Protein AF-A0A9P0K3F1-F1 (afdb_monomer)

Organism: Acanthoscelides obtectus (NCBI:txid200917)

Solvent-accessible surface area (backbone atoms only — not comparable to full-atom values): 5911 Å² total; per-residue (Å²): 108,70,67,45,56,49,47,79,73,43,94,58,80,66,64,63,52,22,71,78,71,74,44,57,60,71,57,44,51,54,49,38,52,55,53,49,52,59,53,58,76,42,36,84,79,74,61,81,75,70,81,49,74,65,46,41,50,53,31,20,50,57,36,25,74,74,66,74,44,81,90,35,65,78,85,82,91,77,82,86,76,87,79,76,75,72,84,85,63,73,87,128

Mean predicted aligned error: 7.55 Å

pLDDT: mean 87.36, std 10.43, range [57.03, 97.56]

Foldseek 3Di:
DQLQVCCVVDLPNQPCSCVVVVHDSVVSVVVNVVVVVVVVVCCVVVPDDQDDPVSQVVLQVVCCVVPVDHSDNDDDDDDDDDDDDDPPDDDD

Secondary structure (DSSP, 8-state):
-HHHHHHHT-SSTTTTHHHHHT--HHHHHHHHHHHHHHHHTTHHHH-----SHHHHHHHHHHHHHHH--TT-------PPP--PPPSSS---

Sequence (92 aa):
MRVFLRYVGDPGFQIGIGDGIGVHQSTVSRTVTNVITRIVQKSNIWIRFPTSCEDLHNAKNKWQEKFNFPSTIGAIDCTDIPIMKPFIHADE

Radius of gyration: 19.81 Å; Cα contacts (8 Å, |Δi|>4): 48; chains: 1; bounding box: 54×28×45 Å

Structure (mmCIF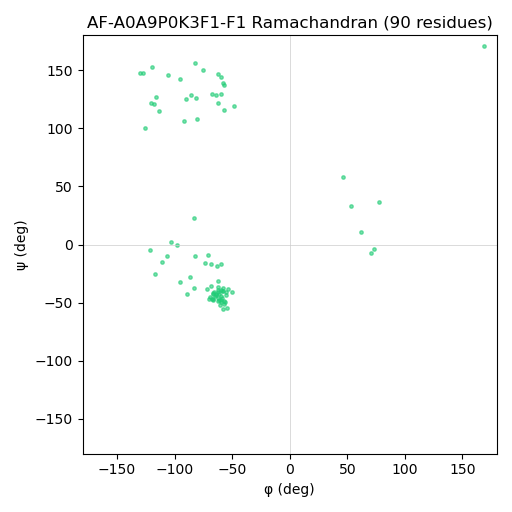, N/CA/C/O backbone):
data_AF-A0A9P0K3F1-F1
#
_entry.id   AF-A0A9P0K3F1-F1
#
loop_
_atom_site.group_PDB
_atom_site.id
_atom_site.type_symbol
_atom_site.label_atom_id
_atom_site.label_alt_id
_atom_site.label_comp_id
_atom_site.label_asym_id
_atom_site.label_entity_id
_atom_site.label_seq_id
_atom_site.pdbx_PDB_ins_code
_atom_site.Cartn_x
_atom_site.Cartn_y
_atom_site.Cartn_z
_atom_site.occupancy
_atom_site.B_iso_or_equiv
_atom_site.auth_seq_id
_atom_site.auth_comp_id
_atom_site.auth_asym_id
_atom_site.auth_atom_id
_atom_site.pdbx_PDB_model_num
ATOM 1 N N . MET A 1 1 ? 0.639 -7.392 -17.392 1.00 71.81 1 MET A N 1
ATOM 2 C CA . MET A 1 1 ? 0.374 -7.900 -16.023 1.00 71.81 1 MET A CA 1
ATOM 3 C C . MET A 1 1 ? 1.578 -8.574 -15.375 1.00 71.81 1 MET A C 1
ATOM 5 O O . MET A 1 1 ? 1.892 -8.200 -14.256 1.00 71.81 1 MET A O 1
ATOM 9 N N . ARG A 1 2 ? 2.272 -9.510 -16.045 1.00 87.62 2 ARG A N 1
ATOM 10 C CA . ARG A 1 2 ? 3.403 -10.271 -15.466 1.00 87.62 2 ARG A CA 1
ATOM 11 C C . ARG A 1 2 ? 4.481 -9.406 -14.790 1.00 87.62 2 ARG A C 1
ATOM 13 O O . ARG A 1 2 ? 4.913 -9.742 -13.699 1.00 87.62 2 ARG A O 1
ATOM 20 N N . VAL A 1 3 ? 4.837 -8.270 -15.395 1.00 90.81 3 VAL A N 1
ATOM 21 C CA . VAL A 1 3 ? 5.776 -7.279 -14.831 1.00 90.81 3 VAL A CA 1
ATOM 22 C C . VAL A 1 3 ? 5.327 -6.762 -13.462 1.00 90.81 3 VAL A C 1
ATOM 24 O O . VAL A 1 3 ? 6.094 -6.803 -12.509 1.00 90.81 3 VAL A O 1
ATOM 27 N N . PHE A 1 4 ? 4.074 -6.314 -13.349 1.00 91.38 4 PHE A N 1
ATOM 28 C CA . PHE A 1 4 ? 3.535 -5.782 -12.097 1.00 91.38 4 PHE A CA 1
ATOM 29 C C . PHE A 1 4 ? 3.419 -6.864 -11.018 1.00 91.38 4 PHE A C 1
ATOM 31 O O . PHE A 1 4 ? 3.808 -6.631 -9.882 1.00 91.38 4 PHE A O 1
ATOM 38 N N . LEU A 1 5 ? 2.943 -8.060 -11.384 1.00 91.06 5 LEU A N 1
ATOM 39 C CA . LEU A 1 5 ? 2.837 -9.183 -10.447 1.00 91.06 5 LEU A CA 1
ATOM 40 C C . LEU A 1 5 ? 4.205 -9.621 -9.915 1.00 91.06 5 LEU A C 1
ATOM 42 O O . LEU A 1 5 ? 4.326 -9.928 -8.736 1.00 91.06 5 LEU A O 1
ATOM 46 N N . ARG A 1 6 ? 5.239 -9.620 -10.767 1.00 88.88 6 ARG A N 1
ATOM 47 C CA . ARG A 1 6 ? 6.603 -9.899 -10.316 1.00 88.88 6 ARG A CA 1
ATOM 48 C C . ARG A 1 6 ? 7.107 -8.810 -9.375 1.00 88.88 6 ARG A C 1
ATOM 50 O O . ARG A 1 6 ? 7.698 -9.150 -8.369 1.00 88.88 6 ARG A O 1
ATOM 57 N N . TYR A 1 7 ? 6.826 -7.541 -9.671 1.00 87.62 7 TYR A N 1
ATOM 58 C CA . TYR A 1 7 ? 7.219 -6.418 -8.818 1.00 87.62 7 TYR A CA 1
ATOM 59 C C . TYR A 1 7 ? 6.630 -6.498 -7.410 1.00 87.62 7 TYR A C 1
ATOM 61 O O . TYR A 1 7 ? 7.369 -6.364 -6.447 1.00 87.62 7 TYR A O 1
ATOM 69 N N . VAL A 1 8 ? 5.328 -6.758 -7.271 1.00 86.50 8 VAL A N 1
ATOM 70 C CA . VAL A 1 8 ? 4.695 -6.821 -5.939 1.00 86.50 8 VAL A CA 1
ATOM 71 C C . VAL A 1 8 ? 5.048 -8.085 -5.150 1.00 86.50 8 VAL A C 1
ATOM 73 O O . VAL A 1 8 ? 4.813 -8.129 -3.949 1.00 86.50 8 VAL A O 1
ATOM 76 N N . GLY A 1 9 ? 5.577 -9.116 -5.813 1.00 85.00 9 GLY A N 1
ATOM 77 C CA . GLY A 1 9 ? 6.027 -10.355 -5.177 1.00 85.00 9 GLY A CA 1
ATOM 78 C C . GLY A 1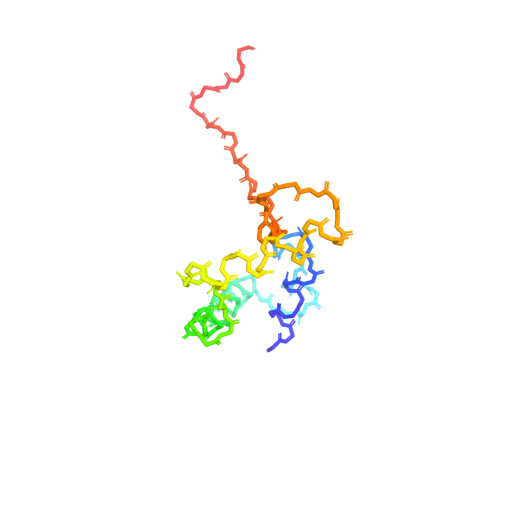 9 ? 7.534 -10.420 -4.918 1.00 85.00 9 GLY A C 1
ATOM 79 O O . GLY A 1 9 ? 7.999 -11.443 -4.421 1.00 85.00 9 GLY A O 1
ATOM 80 N N . ASP A 1 10 ? 8.297 -9.388 -5.288 1.00 77.44 10 ASP A N 1
ATOM 81 C CA . ASP A 1 10 ? 9.758 -9.364 -5.191 1.00 77.44 10 ASP A CA 1
ATOM 82 C C . ASP A 1 10 ? 10.212 -8.246 -4.230 1.00 77.44 10 ASP A C 1
ATOM 84 O O . ASP A 1 10 ? 9.913 -7.075 -4.479 1.00 77.44 10 ASP A O 1
ATOM 88 N N . PRO A 1 11 ? 10.938 -8.563 -3.140 1.00 67.00 11 PRO A N 1
ATOM 89 C CA . PRO A 1 11 ? 11.439 -7.560 -2.197 1.00 67.00 11 PRO A CA 1
ATOM 90 C C . PRO A 1 11 ? 12.585 -6.704 -2.772 1.00 67.00 11 PRO A C 1
ATOM 92 O O . PRO A 1 11 ? 12.993 -5.728 -2.152 1.00 67.00 11 PRO A O 1
ATOM 95 N N . GLY A 1 12 ? 13.122 -7.046 -3.949 1.00 65.25 12 GLY A N 1
ATOM 96 C CA . GLY A 1 12 ? 14.307 -6.439 -4.555 1.00 65.25 12 GLY A CA 1
ATOM 97 C C . GLY A 1 12 ? 14.087 -5.141 -5.341 1.00 65.25 12 GLY A C 1
ATOM 98 O O . GLY A 1 12 ? 14.895 -4.842 -6.213 1.00 65.25 12 GLY A O 1
ATOM 99 N N . PHE A 1 13 ? 13.020 -4.368 -5.101 1.00 66.94 13 PHE A N 1
ATOM 100 C CA . PHE A 1 13 ? 12.836 -3.012 -5.665 1.00 66.94 13 PHE A CA 1
ATOM 101 C C . PHE A 1 13 ? 13.140 -2.876 -7.181 1.00 66.94 13 PHE A C 1
ATOM 103 O O . PHE A 1 13 ? 13.960 -2.066 -7.605 1.00 66.94 13 PHE A O 1
ATOM 110 N N . GLN A 1 14 ? 12.449 -3.651 -8.024 1.00 71.56 14 GLN A N 1
ATOM 111 C CA . GLN A 1 14 ? 12.617 -3.718 -9.496 1.00 71.56 14 GLN A CA 1
ATOM 112 C C . GLN A 1 14 ? 13.905 -4.379 -10.022 1.00 71.56 14 GLN A C 1
ATOM 114 O O . GLN A 1 14 ? 13.995 -4.606 -11.235 1.00 71.56 14 GLN A O 1
ATOM 119 N N . ILE A 1 15 ? 14.869 -4.725 -9.166 1.00 74.81 15 ILE A N 1
ATOM 120 C CA . ILE A 1 15 ? 16.137 -5.340 -9.583 1.00 74.81 15 ILE A CA 1
ATOM 121 C C . ILE A 1 15 ? 15.864 -6.712 -10.217 1.00 74.81 15 ILE A C 1
ATOM 123 O O . ILE A 1 15 ? 15.136 -7.534 -9.671 1.00 74.81 15 ILE A O 1
ATOM 127 N N . GLY A 1 16 ? 16.409 -6.952 -11.413 1.00 77.81 16 GLY A N 1
ATOM 128 C CA . GLY A 1 16 ? 16.300 -8.237 -12.119 1.00 77.81 16 GLY A CA 1
ATOM 129 C C . GLY A 1 16 ? 14.925 -8.561 -12.723 1.00 77.81 16 GLY A C 1
ATOM 130 O O . GLY A 1 16 ? 14.790 -9.560 -13.429 1.00 77.81 16 GLY A O 1
ATOM 131 N N . ILE A 1 17 ? 13.898 -7.722 -12.523 1.00 83.50 17 ILE A N 1
ATOM 132 C CA . ILE A 1 17 ? 12.566 -7.943 -13.124 1.00 83.50 17 ILE A CA 1
ATOM 133 C C . ILE A 1 17 ? 12.623 -7.811 -14.646 1.00 83.50 17 ILE A C 1
ATOM 135 O O . ILE A 1 17 ? 11.993 -8.592 -15.361 1.00 83.50 17 ILE A O 1
ATOM 139 N N . GLY A 1 18 ? 13.362 -6.810 -15.134 1.00 81.38 18 GLY A N 1
ATOM 140 C CA . GLY A 1 18 ? 13.559 -6.592 -16.565 1.00 81.38 18 GLY A CA 1
ATOM 141 C C . GLY A 1 18 ? 14.216 -7.800 -17.221 1.00 81.38 18 GLY A C 1
ATOM 142 O O . GLY A 1 18 ? 13.668 -8.351 -18.175 1.00 81.38 18 GLY A O 1
ATOM 143 N N . ASP A 1 19 ? 15.306 -8.279 -16.627 1.00 83.00 19 ASP A N 1
ATOM 144 C CA . ASP A 1 19 ? 16.076 -9.420 -17.125 1.00 83.00 19 ASP A CA 1
ATOM 145 C C . ASP A 1 19 ? 15.267 -10.722 -17.077 1.00 83.00 19 ASP A C 1
ATOM 147 O O . ASP A 1 19 ? 15.205 -11.454 -18.062 1.00 83.00 19 ASP A O 1
ATOM 151 N N . GLY A 1 20 ? 14.549 -10.980 -15.977 1.00 83.56 20 GLY A N 1
ATOM 152 C CA . GLY A 1 20 ? 13.729 -12.187 -15.818 1.00 83.56 20 GLY A CA 1
ATOM 153 C C . GLY A 1 20 ? 12.495 -12.254 -16.728 1.00 83.56 20 GLY A C 1
ATOM 154 O O . GLY A 1 20 ? 11.905 -13.324 -16.896 1.00 83.56 20 GLY A O 1
ATOM 155 N N . ILE A 1 21 ? 12.074 -11.125 -17.305 1.00 86.38 21 ILE A N 1
ATOM 156 C CA . ILE A 1 21 ? 10.914 -11.035 -18.209 1.00 86.38 21 ILE A CA 1
ATOM 157 C C . ILE A 1 21 ? 11.344 -10.736 -19.657 1.00 86.38 21 ILE A C 1
ATOM 159 O O . ILE A 1 21 ? 10.547 -10.937 -20.573 1.00 86.38 21 ILE A O 1
ATOM 163 N N . GLY A 1 22 ? 12.588 -10.309 -19.882 1.00 89.44 22 GLY A N 1
ATOM 164 C CA . GLY A 1 22 ? 13.106 -9.925 -21.196 1.00 89.44 22 GLY A CA 1
ATOM 165 C C . GLY A 1 22 ? 12.644 -8.538 -21.650 1.00 89.44 22 GLY A C 1
ATOM 166 O O . GLY A 1 22 ? 12.347 -8.337 -22.825 1.00 89.44 22 GLY A O 1
ATOM 167 N N . VAL A 1 23 ? 12.530 -7.578 -20.727 1.00 91.12 23 VAL A N 1
ATOM 168 C CA . VAL A 1 23 ? 12.129 -6.194 -21.028 1.00 91.12 23 VAL A CA 1
ATOM 169 C C . VAL A 1 23 ? 13.090 -5.185 -20.416 1.00 91.12 23 VAL A C 1
ATOM 171 O O . VAL A 1 23 ? 13.613 -5.377 -19.324 1.00 91.12 23 VAL A O 1
ATOM 174 N N . HIS A 1 24 ? 13.274 -4.052 -21.093 1.00 91.88 24 HIS A N 1
ATOM 175 C CA . HIS A 1 24 ? 14.095 -2.968 -20.564 1.00 91.88 24 HIS A CA 1
ATOM 176 C C . HIS A 1 24 ? 13.516 -2.404 -19.253 1.00 91.88 24 HIS A C 1
ATOM 178 O O . HIS A 1 24 ? 12.293 -2.306 -19.094 1.00 91.88 24 HIS A O 1
ATOM 184 N N . GLN A 1 25 ? 14.387 -1.955 -18.345 1.00 89.12 25 GLN A N 1
ATOM 185 C CA . GLN A 1 25 ? 14.004 -1.398 -17.042 1.00 89.12 25 GLN A CA 1
ATOM 186 C C . GLN A 1 25 ? 12.982 -0.254 -17.169 1.00 89.12 25 GLN A C 1
ATOM 188 O O . GLN A 1 25 ? 12.012 -0.198 -16.415 1.00 89.12 25 GLN A O 1
ATOM 193 N N . SER A 1 26 ? 13.106 0.601 -18.188 1.00 92.56 26 SER A N 1
ATOM 194 C CA . SER A 1 26 ? 12.136 1.683 -18.426 1.00 92.56 26 SER A CA 1
ATOM 195 C C . SER A 1 26 ? 10.719 1.168 -18.720 1.00 92.56 26 SER A C 1
ATOM 197 O O . SER A 1 26 ? 9.727 1.806 -18.368 1.00 92.56 26 SER A O 1
ATOM 199 N N . THR A 1 27 ? 10.584 -0.003 -19.345 1.00 92.69 27 THR A N 1
ATOM 200 C CA . THR A 1 27 ? 9.287 -0.662 -19.550 1.00 92.69 27 THR A CA 1
ATOM 201 C C . THR A 1 27 ? 8.741 -1.225 -18.245 1.00 92.69 27 THR A C 1
ATOM 203 O O . THR A 1 27 ? 7.538 -1.095 -18.006 1.00 92.69 27 THR A O 1
ATOM 206 N N . VAL A 1 28 ? 9.601 -1.776 -17.380 1.00 91.19 28 VAL A N 1
ATOM 207 C CA . VAL A 1 28 ? 9.216 -2.198 -16.023 1.00 91.19 28 VAL A CA 1
ATOM 208 C C . VAL A 1 28 ? 8.647 -1.018 -15.247 1.00 91.19 28 VAL A C 1
ATOM 210 O O . VAL A 1 28 ? 7.486 -1.069 -14.842 1.00 91.19 28 VAL A O 1
ATOM 213 N N . SER A 1 29 ? 9.414 0.069 -15.146 1.00 91.12 29 SER A N 1
ATOM 214 C CA . SER A 1 29 ? 9.037 1.280 -14.415 1.00 91.12 29 SER A CA 1
ATOM 215 C C . SER A 1 29 ? 7.689 1.840 -14.886 1.00 91.12 29 SER A C 1
ATOM 217 O O . SER A 1 29 ? 6.740 1.917 -14.105 1.00 91.12 29 SER A O 1
ATOM 219 N N . ARG A 1 30 ? 7.531 2.096 -16.194 1.00 94.69 30 ARG A N 1
ATOM 220 C CA . ARG A 1 30 ? 6.268 2.614 -16.759 1.00 94.69 30 ARG A CA 1
ATOM 221 C C . ARG A 1 30 ? 5.082 1.688 -16.504 1.00 94.69 30 ARG A C 1
ATOM 223 O O . ARG A 1 30 ? 3.984 2.164 -16.221 1.00 94.69 30 ARG A O 1
ATOM 230 N N . THR A 1 31 ? 5.288 0.374 -16.609 1.00 94.31 31 THR A N 1
ATOM 231 C CA . THR A 1 31 ? 4.221 -0.609 -16.377 1.00 94.31 31 THR A CA 1
ATOM 232 C C . THR A 1 31 ? 3.792 -0.614 -14.915 1.00 94.31 31 THR A C 1
ATOM 234 O O . THR A 1 31 ? 2.595 -0.585 -14.639 1.00 94.31 31 THR A O 1
ATOM 237 N N . VAL A 1 32 ? 4.752 -0.633 -13.986 1.00 92.44 32 VAL A N 1
ATOM 238 C CA . VAL A 1 32 ? 4.481 -0.609 -12.544 1.00 92.44 32 VAL A CA 1
ATOM 239 C C . VAL A 1 32 ? 3.729 0.665 -12.174 1.00 92.44 32 VAL A C 1
ATOM 241 O O . VAL A 1 32 ? 2.640 0.569 -11.612 1.00 92.44 32 VAL A O 1
ATOM 244 N N . THR A 1 33 ? 4.229 1.838 -12.572 1.00 94.00 33 THR A N 1
ATOM 245 C CA . THR A 1 33 ? 3.566 3.121 -12.301 1.00 94.00 33 THR A CA 1
ATOM 246 C C . THR A 1 33 ? 2.137 3.136 -12.835 1.00 94.00 33 THR A C 1
ATOM 248 O O . THR A 1 33 ? 1.210 3.438 -12.092 1.00 94.00 33 THR A O 1
ATOM 251 N N . ASN A 1 34 ? 1.929 2.746 -14.097 1.00 96.94 34 ASN A N 1
ATOM 252 C CA . ASN A 1 34 ? 0.605 2.762 -14.719 1.00 96.94 34 ASN A CA 1
ATOM 253 C C . ASN A 1 34 ? -0.408 1.880 -13.967 1.00 96.94 34 ASN A C 1
ATOM 255 O O . ASN A 1 34 ? -1.541 2.305 -13.724 1.00 96.94 34 ASN A O 1
ATOM 259 N N . VAL A 1 35 ? -0.001 0.667 -13.578 1.00 95.38 35 VAL A N 1
ATOM 260 C CA . VAL A 1 35 ? -0.876 -0.261 -12.851 1.00 95.38 35 VAL A CA 1
ATOM 261 C C . VAL A 1 35 ? -1.156 0.241 -11.433 1.00 95.38 35 VAL A C 1
ATOM 263 O O . VAL A 1 35 ? -2.321 0.265 -11.037 1.00 95.38 35 VAL A O 1
ATOM 266 N N . ILE A 1 36 ? -0.137 0.708 -10.700 1.00 93.31 36 ILE A N 1
ATOM 267 C CA . ILE A 1 36 ? -0.312 1.283 -9.355 1.00 93.31 36 ILE A CA 1
ATOM 268 C C . ILE A 1 36 ? -1.291 2.453 -9.398 1.00 93.31 36 ILE A C 1
ATOM 270 O O . ILE 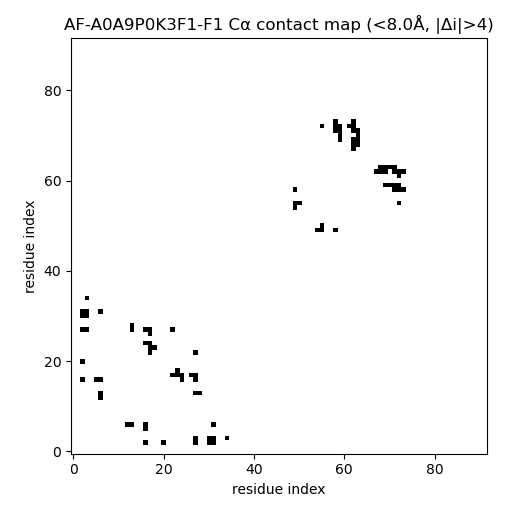A 1 36 ? -2.240 2.472 -8.620 1.00 93.31 36 ILE A O 1
ATOM 274 N N . THR A 1 37 ? -1.126 3.394 -10.333 1.00 96.75 37 THR A N 1
ATOM 275 C CA . THR A 1 37 ? -2.026 4.550 -10.458 1.00 96.75 37 THR A CA 1
ATOM 276 C C . THR A 1 37 ? -3.484 4.117 -10.608 1.00 96.75 37 THR A C 1
ATOM 278 O O . THR A 1 37 ? -4.361 4.666 -9.946 1.00 96.75 37 THR A O 1
ATOM 281 N N . ARG A 1 38 ? -3.758 3.097 -11.428 1.00 96.12 38 ARG A N 1
ATOM 282 C CA . ARG A 1 38 ? -5.121 2.580 -11.639 1.00 96.12 38 ARG A CA 1
ATOM 283 C C . ARG A 1 38 ? -5.692 1.886 -10.405 1.00 96.12 38 ARG A C 1
ATOM 285 O O . ARG A 1 38 ? -6.885 2.009 -10.147 1.00 96.12 38 ARG A O 1
ATOM 292 N N . ILE A 1 39 ? -4.859 1.181 -9.639 1.00 94.69 39 ILE A N 1
ATOM 293 C CA . ILE A 1 39 ? -5.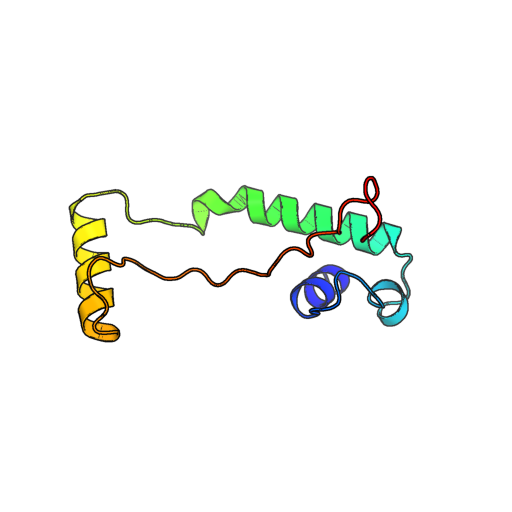259 0.565 -8.365 1.00 94.69 39 ILE A CA 1
ATOM 294 C C . ILE A 1 39 ? -5.575 1.653 -7.332 1.00 94.69 39 ILE A C 1
ATOM 296 O O . ILE A 1 39 ? -6.631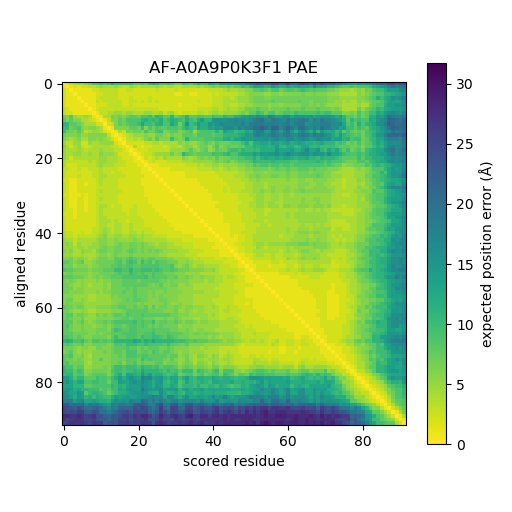 1.619 -6.706 1.00 94.69 39 ILE A O 1
ATOM 300 N N . VAL A 1 40 ? -4.710 2.662 -7.200 1.00 94.81 40 VAL A N 1
ATOM 301 C CA . VAL A 1 40 ? -4.891 3.778 -6.257 1.00 94.81 40 VAL A CA 1
ATOM 302 C C . VAL A 1 40 ? -6.152 4.582 -6.571 1.00 94.81 40 VAL A C 1
ATOM 304 O O . VAL A 1 40 ? -6.873 4.962 -5.654 1.00 94.81 40 VAL A O 1
ATOM 307 N N . GLN A 1 41 ? -6.499 4.770 -7.846 1.00 96.94 41 GLN A N 1
ATOM 308 C CA . GLN A 1 41 ? -7.764 5.404 -8.251 1.00 96.94 41 GLN A CA 1
ATOM 309 C C . GLN A 1 41 ? -9.021 4.664 -7.762 1.00 96.94 41 GLN A C 1
ATOM 311 O O . GLN A 1 41 ? -10.108 5.234 -7.778 1.00 96.94 41 GLN A O 1
ATOM 316 N N . LYS A 1 42 ? -8.900 3.399 -7.349 1.00 96.19 42 LYS A N 1
ATOM 317 C CA . LYS A 1 42 ? -9.986 2.590 -6.776 1.00 96.19 42 LYS A CA 1
ATOM 318 C C . LYS A 1 42 ? -9.887 2.460 -5.252 1.00 96.19 42 LYS A C 1
ATOM 320 O O . LYS A 1 42 ? -10.722 1.790 -4.646 1.00 96.19 42 LYS A O 1
ATOM 325 N N . SER A 1 43 ? -8.897 3.099 -4.624 1.00 93.88 43 SER A N 1
ATOM 326 C CA . SER A 1 43 ? -8.651 3.018 -3.179 1.00 93.88 43 SER A CA 1
ATOM 327 C C . SER A 1 43 ? -9.875 3.395 -2.351 1.00 93.88 43 SER A C 1
ATOM 329 O O . SER A 1 43 ? -10.200 2.684 -1.415 1.00 93.88 43 SER A O 1
ATOM 331 N N . ASN A 1 44 ? -10.622 4.425 -2.739 1.00 90.94 44 ASN A N 1
ATOM 332 C CA . ASN A 1 44 ? -11.840 4.853 -2.047 1.00 90.94 44 ASN A CA 1
ATOM 333 C C . ASN A 1 44 ? -12.967 3.800 -2.044 1.00 90.94 44 ASN A C 1
ATOM 335 O O . ASN A 1 44 ? -13.906 3.906 -1.261 1.00 90.94 44 ASN A O 1
ATOM 339 N N . ILE A 1 45 ? -12.905 2.806 -2.933 1.00 93.44 45 ILE A N 1
ATOM 340 C CA . ILE A 1 45 ? -13.883 1.715 -3.008 1.00 93.44 45 ILE A CA 1
ATOM 341 C C . ILE A 1 45 ? -13.458 0.556 -2.098 1.00 93.44 45 ILE A C 1
ATOM 343 O O . ILE A 1 45 ? -14.302 -0.031 -1.415 1.00 93.44 45 ILE A O 1
ATOM 347 N N . TRP A 1 46 ? -12.164 0.223 -2.106 1.00 91.81 46 TRP A N 1
ATOM 348 C CA . TRP A 1 46 ? -11.616 -0.966 -1.443 1.00 91.81 46 TRP A CA 1
ATOM 349 C C . TRP A 1 46 ? -11.067 -0.703 -0.039 1.00 91.81 46 TRP A C 1
ATOM 351 O O . TRP A 1 46 ? -11.158 -1.574 0.821 1.00 91.81 46 TRP A O 1
ATOM 361 N N . ILE A 1 47 ? -10.523 0.485 0.208 1.00 90.88 47 ILE A N 1
ATOM 362 C CA . ILE A 1 47 ? -9.999 0.904 1.506 1.00 90.88 47 ILE A CA 1
ATOM 363 C C . ILE A 1 47 ? -11.130 1.602 2.253 1.00 90.88 47 ILE A C 1
ATOM 365 O O . ILE A 1 47 ? -11.506 2.730 1.936 1.00 90.88 47 ILE A O 1
ATOM 369 N N . ARG A 1 48 ? -11.684 0.914 3.252 1.00 89.25 48 ARG A N 1
ATOM 370 C CA . ARG A 1 48 ? -12.707 1.456 4.148 1.0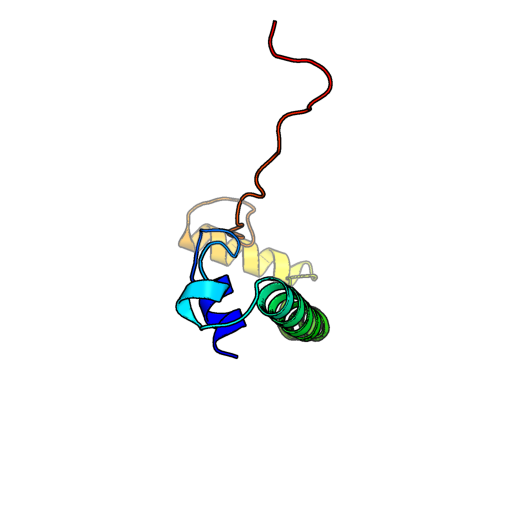0 89.25 48 ARG A CA 1
ATOM 371 C C . ARG A 1 48 ? -12.152 1.512 5.557 1.00 89.25 48 ARG A C 1
ATOM 373 O O . ARG A 1 48 ? -11.679 0.503 6.072 1.00 89.25 48 ARG A O 1
ATOM 380 N N . PHE A 1 49 ? -12.239 2.684 6.166 1.00 90.62 49 PHE A N 1
ATOM 381 C CA . PHE A 1 49 ? -11.908 2.882 7.569 1.00 90.62 49 PHE A CA 1
ATOM 382 C C . PHE A 1 49 ? -13.191 3.053 8.387 1.00 90.62 49 PHE A C 1
ATOM 384 O O . PHE A 1 49 ? -14.150 3.631 7.871 1.00 90.62 49 PHE A O 1
ATOM 391 N N . PRO A 1 50 ? -13.230 2.579 9.644 1.00 93.88 50 PRO A N 1
ATOM 392 C CA . PRO A 1 50 ? -14.293 2.954 10.567 1.00 93.88 50 PRO A CA 1
ATOM 393 C C . PRO A 1 50 ? -14.231 4.468 10.808 1.00 93.88 50 PRO A C 1
ATOM 395 O O . PRO A 1 50 ? -13.198 4.988 11.229 1.00 93.88 50 PRO A O 1
ATOM 398 N N . THR A 1 51 ? -15.318 5.180 10.512 1.00 93.00 51 THR A N 1
ATOM 399 C CA . THR A 1 51 ? -15.382 6.648 10.639 1.00 93.00 51 THR A CA 1
ATOM 400 C C . THR A 1 51 ? -16.402 7.118 11.667 1.00 93.00 51 THR A C 1
ATOM 402 O O . THR A 1 51 ? -16.230 8.199 12.228 1.00 93.00 51 THR A O 1
ATOM 405 N N . SER A 1 52 ? -17.444 6.331 11.949 1.00 97.12 52 SER A N 1
ATOM 406 C CA . SER A 1 52 ? -18.405 6.646 13.006 1.00 97.12 52 SER A CA 1
ATOM 407 C C . SER A 1 52 ? -17.883 6.218 14.382 1.00 97.12 52 SER A C 1
ATOM 409 O O . SER A 1 52 ? -17.061 5.305 14.501 1.00 97.12 52 SER A O 1
ATOM 411 N N . CYS A 1 53 ? -18.378 6.855 15.447 1.00 97.06 53 CYS A N 1
ATOM 412 C CA . CYS A 1 53 ? -18.048 6.458 16.819 1.00 97.06 53 CYS A CA 1
ATOM 413 C C . CYS A 1 53 ? -18.425 4.995 17.099 1.00 97.06 53 CYS A C 1
ATOM 415 O O . CYS A 1 53 ? -17.686 4.295 17.788 1.00 97.06 53 CYS A O 1
ATOM 417 N N . GLU A 1 54 ? -19.548 4.538 16.541 1.00 97.56 54 GLU A N 1
ATOM 418 C CA . GLU A 1 54 ? -20.016 3.158 16.661 1.00 97.56 54 GLU A CA 1
ATOM 419 C C . GLU A 1 54 ? -19.074 2.185 15.942 1.00 97.56 54 GLU A C 1
ATOM 421 O O . GLU A 1 54 ? -18.620 1.213 16.545 1.00 97.56 54 GLU A O 1
ATOM 426 N N . ASP A 1 55 ? -18.690 2.475 14.695 1.00 96.75 55 ASP A N 1
ATOM 427 C CA . ASP A 1 55 ? -17.760 1.631 13.936 1.00 96.75 55 ASP A CA 1
ATOM 428 C C . ASP A 1 55 ? -16.389 1.551 14.610 1.00 96.75 55 ASP A C 1
ATOM 430 O O . ASP A 1 55 ? -15.783 0.481 14.676 1.00 96.75 55 ASP A O 1
ATOM 434 N N . LEU A 1 56 ? -15.903 2.677 15.140 1.00 97.06 56 LEU A N 1
ATOM 435 C CA . LEU A 1 56 ? -14.648 2.734 15.883 1.00 97.06 56 LEU A CA 1
ATOM 436 C C . LEU A 1 56 ? -14.725 1.911 17.170 1.00 97.06 56 LEU A C 1
ATOM 438 O O . LEU A 1 56 ? -13.784 1.179 17.476 1.00 97.06 56 LEU A O 1
ATOM 442 N N . HIS A 1 57 ? -15.827 2.003 17.917 1.00 96.88 57 HIS A N 1
ATOM 443 C CA . HIS A 1 57 ? -16.034 1.203 19.123 1.00 96.88 57 HIS A CA 1
ATOM 444 C C . HIS A 1 57 ? -16.075 -0.294 18.792 1.00 96.88 57 HIS A C 1
ATOM 446 O O . HIS A 1 57 ? -15.355 -1.087 19.398 1.00 96.88 57 HIS A O 1
ATOM 452 N N . ASN A 1 58 ? -16.822 -0.666 17.753 1.00 96.62 58 ASN A N 1
ATOM 453 C CA . ASN A 1 58 ? -16.913 -2.040 17.272 1.00 96.62 58 ASN A CA 1
ATOM 454 C C . ASN A 1 58 ? -15.554 -2.586 16.809 1.00 96.62 58 ASN A C 1
ATOM 456 O O . ASN A 1 58 ? -15.213 -3.728 17.117 1.00 96.62 58 ASN A O 1
ATOM 460 N N . ALA A 1 59 ? -14.760 -1.787 16.091 1.00 96.62 59 ALA A N 1
ATOM 461 C CA . ALA A 1 59 ? -13.415 -2.172 15.670 1.00 96.62 59 ALA A CA 1
ATOM 462 C C . ALA A 1 59 ? -12.471 -2.373 16.870 1.00 96.62 59 ALA A C 1
ATOM 464 O O . ALA A 1 59 ? -11.745 -3.368 16.905 1.00 96.62 59 ALA A O 1
ATOM 465 N N . LYS A 1 60 ? -12.529 -1.486 17.877 1.00 96.75 60 LYS A N 1
ATOM 466 C CA . LYS A 1 60 ? -11.741 -1.607 19.117 1.00 96.75 60 LYS A CA 1
ATOM 467 C C . LYS A 1 60 ? -12.074 -2.870 19.896 1.00 96.75 60 LYS A C 1
ATOM 469 O O . LYS A 1 60 ? -11.161 -3.590 20.291 1.00 96.75 60 LYS A O 1
ATOM 474 N N . ASN A 1 61 ? -13.361 -3.153 20.086 1.00 96.69 61 ASN A N 1
ATOM 475 C CA . ASN A 1 61 ? -13.799 -4.330 20.835 1.00 96.69 61 ASN A CA 1
ATOM 476 C C . ASN A 1 61 ? -13.333 -5.614 20.143 1.00 96.69 61 ASN A C 1
ATOM 478 O O . ASN A 1 61 ? -12.673 -6.437 20.768 1.00 96.69 61 ASN A O 1
ATOM 482 N N . LYS A 1 62 ? -13.549 -5.727 18.824 1.00 96.38 62 LYS A N 1
ATOM 483 C CA . LYS A 1 62 ? -13.090 -6.882 18.033 1.00 96.38 62 LYS A CA 1
ATOM 484 C C . LYS A 1 62 ? -11.577 -7.094 18.117 1.00 96.38 62 LYS A C 1
ATOM 486 O O . LYS A 1 62 ? -11.116 -8.233 18.171 1.00 96.38 62 LYS A O 1
ATOM 491 N N . TRP A 1 63 ? -10.792 -6.016 18.097 1.00 97.25 63 TRP A N 1
ATOM 492 C CA . TRP A 1 63 ? -9.338 -6.112 18.206 1.00 97.25 63 TRP A CA 1
ATOM 493 C C . TRP A 1 63 ? -8.894 -6.527 19.612 1.00 97.25 63 TRP A C 1
ATOM 495 O O . TRP A 1 63 ? -8.079 -7.440 19.748 1.00 97.25 63 TRP A O 1
ATOM 505 N N . GLN A 1 64 ? -9.452 -5.899 20.651 1.00 97.31 64 GLN A N 1
ATOM 506 C CA . GLN A 1 64 ? -9.173 -6.233 22.047 1.00 97.31 64 GLN A CA 1
ATOM 507 C C . GLN A 1 64 ? -9.523 -7.692 22.349 1.00 97.31 64 GLN A C 1
ATOM 509 O O . GLN A 1 64 ? -8.715 -8.394 22.944 1.00 97.31 64 GLN A O 1
ATOM 514 N N . GLU A 1 65 ? -10.688 -8.169 21.915 1.00 97.38 65 GLU A N 1
ATOM 515 C CA . GLU A 1 65 ? -11.117 -9.558 22.113 1.00 97.38 65 GLU A CA 1
ATOM 516 C C . GLU A 1 65 ? -10.153 -10.556 21.464 1.00 97.38 65 GLU A C 1
ATOM 518 O O . GLU A 1 65 ? -9.859 -11.604 22.034 1.00 97.38 65 GLU A O 1
ATOM 523 N N . LYS A 1 66 ? -9.636 -10.229 20.275 1.00 97.50 66 LYS A N 1
ATOM 524 C CA . LYS A 1 66 ? -8.780 -11.138 19.510 1.00 97.50 66 LYS A CA 1
ATOM 525 C C . LYS A 1 66 ? -7.313 -11.114 19.942 1.00 97.50 66 LYS A C 1
ATOM 527 O O . LYS A 1 66 ? -6.656 -12.151 19.901 1.00 97.50 66 LYS A O 1
ATOM 532 N N . PHE A 1 67 ? -6.787 -9.945 20.296 1.00 97.25 67 PHE A N 1
ATOM 533 C CA . PHE A 1 67 ? -5.348 -9.731 20.492 1.00 97.25 67 PHE A CA 1
ATOM 534 C C . PHE A 1 67 ? -4.980 -9.238 21.893 1.00 97.25 67 PHE A C 1
ATOM 536 O O . PHE A 1 67 ? -3.798 -9.086 22.188 1.00 97.25 67 PHE A O 1
ATOM 543 N N . ASN A 1 68 ? -5.971 -8.970 22.747 1.00 96.50 68 ASN A N 1
ATOM 544 C CA . ASN A 1 68 ? -5.797 -8.400 24.082 1.00 96.50 68 ASN A CA 1
ATOM 545 C C . ASN A 1 68 ? -4.973 -7.096 24.086 1.00 96.50 68 ASN A C 1
ATOM 547 O O . ASN A 1 68 ? -4.228 -6.822 25.027 1.00 96.50 68 ASN A O 1
ATOM 551 N N . PHE A 1 69 ? -5.094 -6.306 23.013 1.00 94.62 69 PHE A N 1
ATOM 552 C CA . PHE A 1 69 ? -4.369 -5.053 22.828 1.00 94.62 69 PHE A CA 1
ATOM 553 C C . PHE A 1 69 ? -5.338 -3.857 22.839 1.00 94.62 69 PHE A C 1
ATOM 555 O O . PHE A 1 69 ? -6.161 -3.732 21.923 1.00 94.62 69 PHE A O 1
ATOM 562 N N . PRO A 1 70 ? -5.248 -2.961 23.838 1.00 92.50 70 PRO A N 1
ATOM 563 C CA . PRO A 1 70 ? -6.280 -1.963 24.080 1.00 92.50 70 PRO A CA 1
ATOM 564 C C . PRO A 1 70 ? -6.250 -0.815 23.081 1.00 92.50 70 PRO A C 1
ATOM 566 O O . PRO A 1 70 ? -5.202 -0.395 22.601 1.00 92.50 70 PRO A O 1
ATOM 569 N N . SER A 1 71 ? -7.435 -0.254 22.830 1.00 92.81 71 SER A N 1
ATOM 570 C CA . SER A 1 71 ? -7.641 0.973 22.046 1.00 92.81 71 SER A CA 1
ATOM 571 C C . SER A 1 71 ? -7.192 0.932 20.577 1.00 92.81 71 SER A C 1
ATOM 573 O O . SER A 1 71 ? -7.238 1.971 19.917 1.00 92.81 71 SER A O 1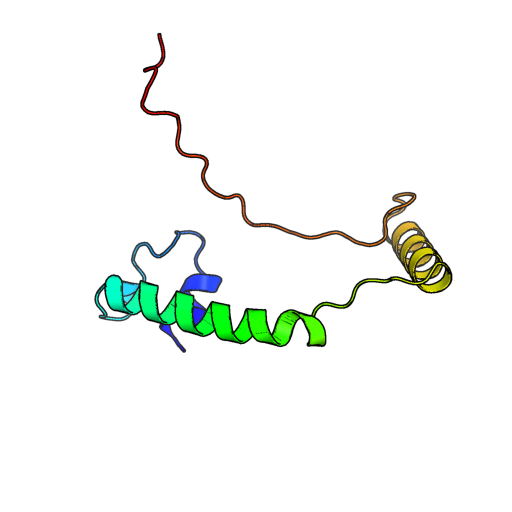
ATOM 575 N N . THR A 1 72 ? -6.852 -0.238 20.034 1.00 95.94 72 THR A N 1
ATOM 576 C CA . THR A 1 72 ? -6.474 -0.414 18.623 1.00 95.94 72 THR A CA 1
ATOM 577 C C . THR A 1 72 ? -7.658 -0.851 17.774 1.00 95.94 72 THR A C 1
ATOM 579 O O . THR A 1 72 ? -8.484 -1.634 18.217 1.00 95.94 72 THR A O 1
ATOM 582 N N . ILE A 1 73 ? -7.741 -0.348 16.542 1.00 95.56 73 ILE A N 1
ATOM 583 C CA . ILE A 1 73 ? -8.806 -0.680 15.573 1.00 95.56 73 ILE A CA 1
ATOM 584 C C . ILE A 1 73 ? -8.336 -1.601 14.439 1.00 95.56 73 ILE A C 1
ATOM 586 O O . ILE A 1 73 ? -9.149 -2.067 13.646 1.00 95.56 73 ILE A O 1
ATOM 590 N N . GLY A 1 74 ? -7.029 -1.831 14.332 1.00 93.44 74 GLY A N 1
ATOM 591 C CA . GLY A 1 74 ? -6.400 -2.550 13.231 1.00 93.44 74 GLY A CA 1
ATOM 592 C C . GLY A 1 74 ? -4.879 -2.413 13.258 1.00 93.44 74 GLY A C 1
ATOM 593 O O . GLY A 1 74 ? -4.339 -1.591 13.995 1.00 93.44 74 GLY A O 1
ATOM 594 N N . ALA A 1 75 ? -4.202 -3.180 12.407 1.00 91.62 75 ALA A N 1
ATOM 595 C CA . ALA A 1 75 ? -2.787 -3.014 12.097 1.00 91.62 75 ALA A CA 1
ATOM 596 C C . ALA A 1 75 ? -2.611 -2.920 10.578 1.00 91.62 75 ALA A C 1
ATOM 598 O O . ALA A 1 75 ? -3.376 -3.525 9.824 1.00 91.62 75 ALA A O 1
ATOM 599 N N . ILE A 1 76 ? -1.612 -2.157 10.147 1.00 88.94 76 ILE A N 1
ATOM 600 C CA . ILE A 1 76 ? -1.219 -2.028 8.745 1.00 88.94 76 ILE A CA 1
ATOM 601 C C . ILE A 1 76 ? 0.232 -2.482 8.662 1.00 88.94 76 ILE A C 1
ATOM 603 O O . ILE A 1 76 ? 1.080 -1.928 9.357 1.00 88.94 76 ILE A O 1
ATOM 607 N N . ASP A 1 77 ? 0.488 -3.496 7.843 1.00 84.00 77 ASP A N 1
ATOM 608 C CA . ASP A 1 77 ? 1.843 -3.918 7.509 1.00 84.00 77 ASP A CA 1
ATOM 609 C C . ASP A 1 77 ? 2.346 -3.079 6.328 1.00 84.00 77 ASP A C 1
ATOM 611 O O . ASP A 1 77 ? 1.648 -2.930 5.319 1.00 84.00 77 ASP A O 1
ATOM 615 N N . CYS A 1 78 ? 3.525 -2.485 6.478 1.00 78.44 78 CYS A N 1
ATOM 616 C CA . CYS A 1 78 ? 4.113 -1.564 5.513 1.00 78.44 78 CYS A CA 1
ATOM 617 C C . CYS A 1 78 ? 5.452 -2.118 5.024 1.00 78.44 78 CYS A C 1
ATOM 619 O O . CYS A 1 78 ? 6.148 -2.825 5.742 1.00 78.44 78 CYS A O 1
ATOM 621 N N . THR A 1 79 ? 5.849 -1.746 3.810 1.00 73.19 79 THR A N 1
ATOM 622 C CA . THR A 1 79 ? 7.219 -1.971 3.338 1.00 73.19 79 THR A CA 1
ATOM 623 C C . THR A 1 79 ? 8.069 -0.761 3.695 1.00 73.19 79 THR A C 1
ATOM 625 O O . THR A 1 79 ? 7.726 0.359 3.308 1.00 73.19 79 THR A O 1
ATOM 628 N N . ASP A 1 80 ? 9.177 -0.981 4.400 1.00 70.44 80 ASP A N 1
ATOM 629 C CA . ASP A 1 80 ? 10.141 0.077 4.685 1.00 70.44 80 ASP A CA 1
ATOM 630 C C . ASP A 1 80 ? 10.699 0.655 3.380 1.00 70.44 80 ASP A C 1
ATOM 632 O O . ASP A 1 80 ? 11.153 -0.068 2.488 1.00 70.44 80 ASP A O 1
ATOM 636 N N . ILE A 1 81 ? 10.662 1.981 3.259 1.00 70.75 81 ILE A N 1
ATOM 637 C CA . ILE A 1 81 ? 11.320 2.680 2.157 1.00 70.75 81 ILE A CA 1
ATOM 638 C C . ILE A 1 81 ? 12.800 2.806 2.529 1.00 70.75 81 ILE A C 1
ATOM 640 O O . ILE A 1 81 ? 13.096 3.350 3.595 1.00 70.75 81 ILE A O 1
ATOM 644 N N . PRO A 1 82 ? 13.742 2.363 1.674 1.00 69.38 82 PRO A N 1
ATOM 645 C CA . PRO A 1 82 ? 15.162 2.556 1.928 1.00 69.38 82 PRO A CA 1
ATOM 646 C C . PRO A 1 82 ? 15.468 4.047 2.104 1.00 69.38 82 PRO A C 1
ATOM 648 O O . PRO A 1 82 ? 15.313 4.839 1.171 1.00 69.38 82 PRO A O 1
ATOM 651 N N . ILE A 1 83 ? 15.906 4.442 3.299 1.00 76.81 83 ILE A N 1
ATOM 652 C CA . ILE A 1 83 ? 16.389 5.800 3.547 1.00 76.81 83 ILE A CA 1
ATOM 653 C C . ILE A 1 83 ? 17.827 5.855 3.040 1.00 76.81 83 ILE A C 1
ATOM 655 O O . ILE A 1 83 ? 18.731 5.261 3.627 1.00 76.81 83 ILE A O 1
ATOM 659 N N . MET A 1 84 ? 18.044 6.551 1.922 1.00 76.25 84 MET A N 1
ATOM 660 C CA . MET A 1 84 ? 19.401 6.817 1.452 1.00 76.25 84 MET A CA 1
ATOM 661 C C . MET A 1 84 ? 20.086 7.759 2.436 1.00 76.25 84 MET A C 1
ATOM 663 O O . MET A 1 84 ? 19.532 8.805 2.785 1.00 76.25 84 MET A O 1
ATOM 667 N N . LYS A 1 85 ? 21.295 7.397 2.875 1.00 78.19 85 LYS A N 1
ATOM 668 C CA . LYS A 1 85 ? 22.076 8.277 3.740 1.00 78.19 85 LYS A CA 1
ATOM 669 C C . LYS A 1 85 ? 22.341 9.619 3.037 1.00 78.19 85 LYS A C 1
ATOM 671 O O . LYS A 1 85 ? 22.525 9.628 1.816 1.00 78.19 85 LYS A O 1
ATOM 676 N N . PRO A 1 86 ? 22.362 10.747 3.768 1.00 80.06 86 PRO A N 1
ATOM 677 C CA . PRO A 1 86 ? 22.718 12.035 3.189 1.00 80.06 86 PRO A CA 1
ATOM 678 C C . PRO A 1 86 ? 24.110 11.966 2.551 1.00 80.06 86 PRO A C 1
ATOM 680 O O . PRO A 1 86 ? 25.039 11.423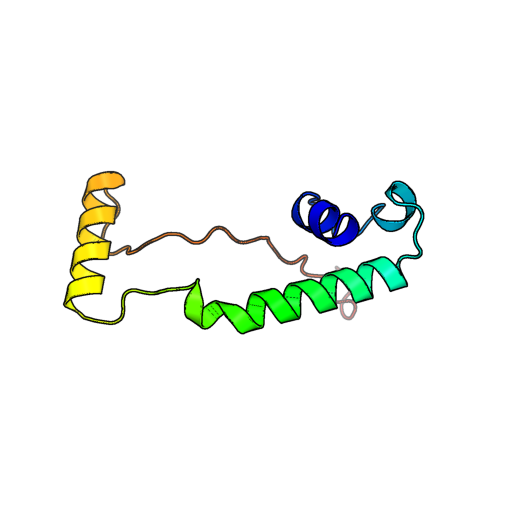 3.139 1.00 80.06 86 PRO A O 1
ATOM 683 N N . PHE A 1 87 ? 24.276 12.550 1.365 1.00 74.81 87 PHE A N 1
ATOM 684 C CA . PHE A 1 87 ? 25.582 12.627 0.693 1.00 74.81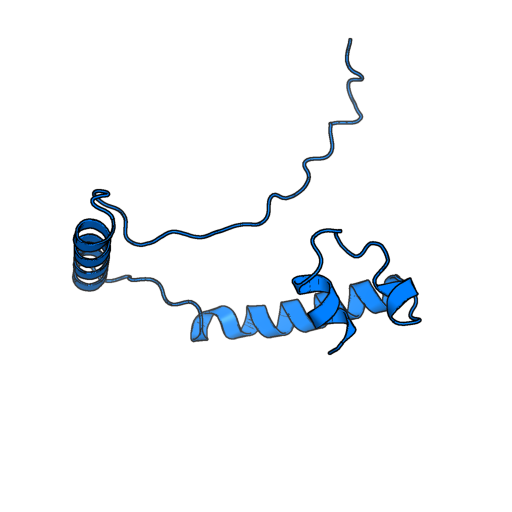 87 PHE A CA 1
ATOM 685 C C . PHE A 1 87 ? 26.460 13.784 1.201 1.00 74.81 87 PHE A C 1
ATOM 687 O O . PHE A 1 87 ? 27.616 13.889 0.811 1.00 74.81 87 PHE A O 1
ATOM 694 N N . ILE A 1 88 ? 25.897 14.689 2.012 1.00 68.50 88 ILE A N 1
ATOM 695 C CA . ILE A 1 88 ? 26.476 16.017 2.276 1.00 68.50 88 ILE A CA 1
ATOM 696 C C . ILE A 1 88 ? 27.487 15.995 3.431 1.00 68.50 88 ILE A C 1
ATOM 698 O O . ILE A 1 88 ? 28.432 16.781 3.425 1.00 68.50 88 ILE A O 1
ATOM 702 N N . HIS A 1 89 ? 27.346 15.077 4.385 1.00 66.69 89 HIS A N 1
ATOM 703 C CA . HIS A 1 89 ? 28.323 14.873 5.452 1.00 66.69 89 HIS A CA 1
ATOM 704 C C . HIS A 1 89 ? 28.710 13.400 5.429 1.00 66.69 89 HIS A C 1
ATOM 706 O O . HIS A 1 89 ? 27.931 12.543 5.841 1.00 66.69 89 HIS A O 1
ATOM 712 N N . ALA A 1 90 ? 29.867 13.112 4.829 1.00 57.38 90 ALA A N 1
ATOM 713 C CA . ALA A 1 90 ? 30.499 11.815 4.995 1.00 57.38 90 ALA A CA 1
ATOM 714 C C . ALA A 1 90 ? 30.729 11.596 6.493 1.00 57.38 90 ALA A C 1
ATOM 716 O O . ALA A 1 90 ? 31.061 12.548 7.197 1.00 57.38 90 ALA A O 1
ATOM 717 N N . ASP A 1 91 ? 30.485 10.370 6.942 1.00 68.00 91 ASP A N 1
ATOM 718 C CA . ASP A 1 91 ? 30.707 9.945 8.319 1.00 68.00 91 ASP A CA 1
ATOM 719 C C . ASP A 1 91 ? 32.128 10.389 8.747 1.00 68.00 91 ASP A C 1
ATOM 721 O O . ASP A 1 91 ? 33.094 10.042 8.060 1.00 68.00 91 ASP A O 1
ATOM 725 N N . GLU A 1 92 ? 32.230 11.231 9.788 1.00 57.03 92 GLU A N 1
ATOM 726 C CA . GLU A 1 92 ? 33.511 11.588 10.432 1.00 57.03 92 GLU A CA 1
ATOM 727 C C . GLU A 1 92 ? 34.198 10.350 11.022 1.00 57.03 92 GLU A C 1
ATOM 729 O O . GLU A 1 92 ? 33.488 9.490 11.600 1.00 57.03 92 GLU A O 1
#